Protein AF-A0A520CQY4-F1 (afdb_monomer_lite)

Radius of gyration: 21.47 Å; chains: 1; bounding box: 82×23×36 Å

Foldseek 3Di:
DDDDDDDDDPPPPPPPPPVPPQQFAPPDQVVVVLPDDDDDAPDPVLSVLSVVVSRLVRSLLRCLVVLPLVNLVVSVVVLVVSLVVQLVCLVVHDPVCSVVSVVSSVVSVVSSCVSSVSSD

Sequence (120 aa):
MKILKFLSLLIIVSIATACSNSPKSDGVDYFSKSGIVIPKYSNVEVNNHLNDFKNLWNVLSTAVKNDDKSYSPELSIQFSDWTIKALKMEDRLKAEERTNYYAFVEELAKKWDGEKDKLD

Secondary structure (DSSP, 8-state):
--------------------------S---GGGTT--PPP-S-HHHHHHHHHHHHHHHHHHHHHHTT-GGGHHHHHHHHHHHHHHHHHHGGGS-HHHHHHHHHHHHHHHHHHHHHHGGG-

Structure (mmCIF, N/CA/C/O backbone):
data_AF-A0A520CQY4-F1
#
_entry.id   AF-A0A520CQY4-F1
#
loop_
_atom_site.group_PDB
_atom_site.id
_atom_site.type_symbol
_atom_site.label_atom_id
_atom_site.label_alt_id
_atom_site.label_comp_id
_atom_site.label_asym_id
_atom_site.label_entity_id
_atom_site.label_seq_id
_atom_site.pdbx_PDB_ins_code
_atom_site.Cartn_x
_atom_site.Cartn_y
_atom_site.Cartn_z
_atom_site.occupancy
_atom_site.B_iso_or_equiv
_atom_site.auth_seq_id
_atom_site.auth_comp_id
_atom_site.auth_asym_id
_atom_site.auth_atom_id
_atom_site.pdbx_PDB_model_num
ATOM 1 N N . MET A 1 1 ? 69.058 3.373 13.962 1.00 36.53 1 MET A N 1
ATOM 2 C CA . MET A 1 1 ? 68.257 2.787 12.866 1.00 36.53 1 MET A CA 1
ATOM 3 C C . MET A 1 1 ? 67.032 3.658 12.654 1.00 36.53 1 MET A C 1
ATOM 5 O O . MET A 1 1 ? 66.242 3.814 13.572 1.00 36.53 1 MET A O 1
ATOM 9 N N . LYS A 1 2 ? 66.962 4.320 11.496 1.00 43.47 2 LYS A N 1
ATOM 10 C CA . LYS A 1 2 ? 65.828 5.136 11.043 1.00 43.47 2 LYS A CA 1
ATOM 11 C C . LYS A 1 2 ? 64.938 4.280 10.134 1.00 43.47 2 LYS A C 1
ATOM 13 O O . LYS A 1 2 ? 65.433 3.324 9.545 1.00 43.47 2 LYS A O 1
ATOM 18 N N . ILE A 1 3 ? 63.704 4.757 9.947 1.00 49.22 3 ILE A N 1
ATOM 19 C CA . ILE A 1 3 ? 62.688 4.367 8.952 1.00 49.22 3 ILE A CA 1
ATOM 20 C C . ILE A 1 3 ? 61.624 3.410 9.513 1.00 49.22 3 ILE A C 1
ATOM 22 O O . ILE A 1 3 ? 61.690 2.199 9.332 1.00 49.22 3 ILE A O 1
ATOM 26 N N . LEU A 1 4 ? 60.582 3.991 10.116 1.00 47.91 4 LEU A N 1
ATOM 27 C CA . LEU A 1 4 ? 59.251 3.392 10.080 1.00 47.91 4 LEU A CA 1
ATOM 28 C C . LEU A 1 4 ? 58.487 4.061 8.933 1.00 47.91 4 LEU A C 1
ATOM 30 O O . LEU A 1 4 ? 58.295 5.277 8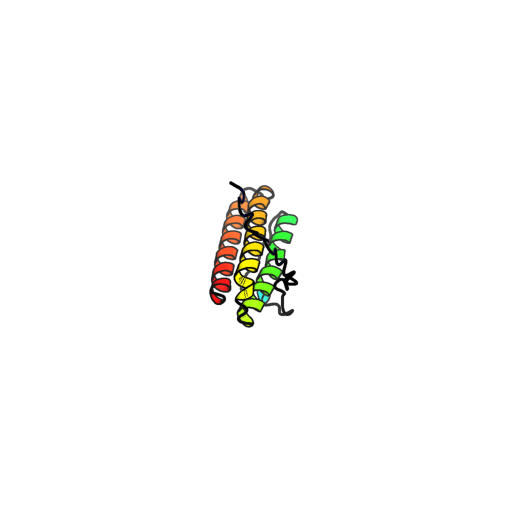.918 1.00 47.91 4 LEU A O 1
ATOM 34 N N . LYS A 1 5 ? 58.151 3.256 7.927 1.00 44.28 5 LYS A N 1
ATOM 35 C CA . LYS A 1 5 ? 57.424 3.653 6.724 1.00 44.28 5 LYS A CA 1
ATOM 36 C C . LYS A 1 5 ? 55.976 3.969 7.111 1.00 44.28 5 LYS A C 1
ATOM 38 O O . LYS A 1 5 ? 55.248 3.066 7.508 1.00 44.28 5 LYS A O 1
ATOM 43 N N . PHE A 1 6 ? 55.560 5.225 6.978 1.00 48.88 6 PHE A N 1
ATOM 44 C CA . PHE A 1 6 ? 54.142 5.579 6.969 1.00 48.88 6 PHE A CA 1
ATOM 45 C C . PHE A 1 6 ? 53.565 5.157 5.618 1.00 48.88 6 PHE A C 1
ATOM 47 O O . PHE A 1 6 ? 53.820 5.794 4.597 1.00 48.88 6 PHE A O 1
ATOM 54 N N . LEU A 1 7 ? 52.850 4.033 5.610 1.00 48.94 7 LEU A N 1
ATOM 55 C CA . LEU A 1 7 ? 52.075 3.598 4.460 1.00 48.94 7 LEU A CA 1
ATOM 56 C C . LEU A 1 7 ? 50.762 4.386 4.453 1.00 48.94 7 LEU A C 1
ATOM 58 O O . LEU A 1 7 ? 49.949 4.294 5.369 1.00 48.94 7 LEU A O 1
ATOM 62 N N . SER A 1 8 ? 50.604 5.191 3.413 1.00 49.62 8 SER A N 1
ATOM 63 C CA . SER A 1 8 ? 49.391 5.896 3.028 1.00 49.62 8 SER A CA 1
ATOM 64 C C . SER A 1 8 ? 48.206 4.941 2.873 1.00 49.62 8 SER A C 1
ATOM 66 O O . SER A 1 8 ? 48.273 4.016 2.063 1.00 49.62 8 SER A O 1
ATOM 68 N N . LEU A 1 9 ? 47.091 5.226 3.544 1.00 37.62 9 LEU A N 1
ATOM 69 C CA . LEU A 1 9 ? 45.777 4.761 3.107 1.00 37.62 9 LEU A CA 1
ATOM 70 C C . LEU A 1 9 ? 44.871 5.983 2.964 1.00 37.62 9 LEU A C 1
ATOM 72 O O . LEU A 1 9 ? 44.183 6.404 3.891 1.00 37.62 9 LEU A O 1
ATOM 76 N N . LEU A 1 10 ? 44.955 6.605 1.789 1.00 48.16 10 LEU A N 1
ATOM 77 C CA . LEU A 1 10 ? 44.026 7.638 1.361 1.00 48.16 10 LEU A CA 1
ATOM 78 C C . LEU A 1 10 ? 42.707 6.924 1.033 1.00 48.16 10 LEU A C 1
ATOM 80 O O . LEU A 1 10 ? 42.565 6.330 -0.035 1.00 48.16 10 LEU A O 1
ATOM 84 N N . ILE A 1 11 ? 41.763 6.912 1.974 1.00 52.31 11 ILE A N 1
ATOM 85 C CA . ILE A 1 11 ? 40.395 6.470 1.695 1.00 52.31 11 ILE A CA 1
ATOM 86 C C . ILE A 1 11 ? 39.758 7.577 0.857 1.00 52.31 11 ILE A C 1
ATOM 88 O O . ILE A 1 11 ? 39.299 8.592 1.379 1.00 52.31 11 ILE A O 1
ATOM 92 N N . ILE A 1 12 ? 39.776 7.401 -0.463 1.00 52.03 12 ILE A N 1
ATOM 93 C CA . ILE A 1 12 ? 38.967 8.202 -1.377 1.00 52.03 12 ILE A CA 1
ATOM 94 C C . ILE A 1 12 ? 37.519 7.768 -1.144 1.00 52.03 12 ILE A C 1
ATOM 96 O O . ILE A 1 12 ? 37.037 6.805 -1.740 1.00 52.03 12 ILE A O 1
ATOM 100 N N . VAL A 1 13 ? 36.828 8.467 -0.242 1.00 51.03 13 VAL A N 1
ATOM 101 C CA . VAL A 1 13 ? 35.368 8.422 -0.160 1.00 51.03 13 VAL A CA 1
ATOM 102 C C . VAL A 1 13 ? 34.859 9.105 -1.423 1.00 51.03 13 VAL A C 1
ATOM 104 O O . VAL A 1 13 ? 34.680 10.319 -1.480 1.00 51.03 13 VAL A O 1
ATOM 107 N N . SER A 1 14 ? 34.688 8.311 -2.475 1.00 51.50 14 SER A N 1
ATOM 108 C CA . SER A 1 14 ? 33.978 8.735 -3.672 1.00 51.50 14 SER A CA 1
ATOM 109 C C . SER A 1 14 ? 32.503 8.804 -3.294 1.00 51.50 14 SER A C 1
ATOM 111 O O . SER A 1 14 ? 31.770 7.834 -3.465 1.00 51.50 14 SER A O 1
ATOM 113 N N . ILE A 1 15 ? 32.070 9.933 -2.725 1.00 49.97 15 ILE A N 1
ATOM 114 C CA . ILE A 1 15 ? 30.648 10.270 -2.652 1.00 49.97 15 ILE A CA 1
ATOM 115 C C . ILE A 1 15 ? 30.237 10.565 -4.093 1.00 49.97 15 ILE A C 1
ATOM 117 O O . ILE A 1 15 ? 30.201 11.710 -4.535 1.00 49.97 15 ILE A O 1
ATOM 121 N N . ALA A 1 16 ? 29.987 9.506 -4.860 1.00 47.12 16 ALA A N 1
ATOM 122 C CA . ALA A 1 16 ? 29.139 9.616 -6.021 1.00 47.12 16 ALA A CA 1
ATOM 123 C C . ALA A 1 16 ? 27.766 9.988 -5.464 1.00 47.12 16 ALA A C 1
ATOM 125 O O . ALA A 1 16 ? 27.007 9.133 -5.012 1.00 47.12 16 ALA A O 1
ATOM 126 N N . THR A 1 17 ? 27.465 11.285 -5.445 1.00 46.84 17 THR A N 1
ATOM 127 C CA . THR A 1 17 ? 26.094 11.781 -5.414 1.00 46.84 17 THR A CA 1
ATOM 128 C C . THR A 1 17 ? 25.440 11.331 -6.714 1.00 46.84 17 THR A C 1
ATOM 130 O O . THR A 1 17 ? 25.281 12.108 -7.656 1.00 46.84 17 THR A O 1
ATOM 133 N N . ALA A 1 18 ? 25.117 10.041 -6.798 1.00 43.66 18 ALA A N 1
ATOM 134 C CA . ALA A 1 18 ? 24.066 9.587 -7.672 1.0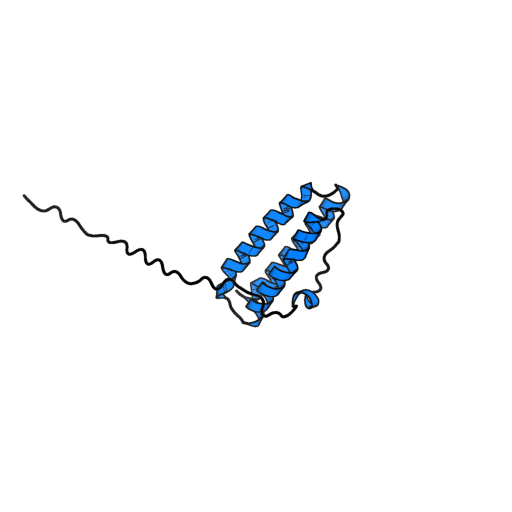0 43.66 18 ALA A CA 1
ATOM 135 C C . ALA A 1 18 ? 22.843 10.380 -7.222 1.00 43.66 18 ALA A C 1
ATOM 137 O O . ALA A 1 18 ? 22.390 10.247 -6.085 1.00 43.66 18 ALA A O 1
ATOM 138 N N . CYS A 1 19 ? 22.379 11.288 -8.077 1.00 46.50 19 CYS A N 1
ATOM 139 C CA . CYS A 1 19 ? 21.032 11.811 -7.963 1.00 46.50 19 CYS A CA 1
ATOM 140 C C . CYS A 1 19 ? 20.143 10.573 -7.850 1.00 46.50 19 CYS A C 1
ATOM 142 O O . CYS A 1 19 ? 20.055 9.814 -8.817 1.00 46.50 19 CYS A O 1
ATOM 144 N N . SER A 1 20 ? 19.602 10.286 -6.662 1.00 51.16 20 SER A N 1
ATOM 145 C CA . SER A 1 20 ? 18.707 9.151 -6.511 1.00 51.16 20 SER A CA 1
ATOM 146 C C . SER A 1 20 ? 17.474 9.508 -7.322 1.00 51.16 20 SER A C 1
ATOM 148 O O . SER A 1 20 ? 16.640 10.324 -6.929 1.00 51.16 20 SER A O 1
ATOM 150 N N . ASN A 1 21 ? 17.392 8.953 -8.526 1.00 69.06 21 ASN A N 1
ATOM 151 C CA . ASN A 1 21 ? 16.154 8.938 -9.272 1.00 69.06 21 ASN A CA 1
ATOM 152 C C . ASN A 1 21 ? 15.248 7.977 -8.509 1.00 69.06 21 ASN A C 1
ATOM 154 O O . ASN A 1 21 ? 15.175 6.809 -8.864 1.00 69.06 21 ASN A O 1
ATOM 158 N N . SER A 1 22 ? 14.641 8.437 -7.410 1.00 77.81 22 SER A N 1
ATOM 159 C CA . SER A 1 22 ? 13.658 7.649 -6.675 1.00 77.81 22 SER A CA 1
ATOM 160 C C . SER A 1 22 ? 12.609 7.144 -7.664 1.00 77.81 22 SER A C 1
ATOM 162 O O . SER A 1 22 ? 12.248 7.896 -8.582 1.00 77.81 22 SER A O 1
ATOM 164 N N . PRO A 1 23 ? 12.128 5.903 -7.502 1.00 86.50 23 PRO A N 1
ATOM 165 C CA . PRO A 1 23 ? 11.141 5.343 -8.404 1.00 86.50 23 PRO A CA 1
ATOM 166 C C . PRO A 1 23 ? 9.899 6.239 -8.420 1.00 86.50 23 PRO A C 1
ATOM 168 O O . PRO A 1 23 ? 9.469 6.770 -7.392 1.00 86.50 23 PRO A O 1
ATOM 171 N N . LYS A 1 24 ? 9.348 6.459 -9.614 1.00 89.50 24 LYS A N 1
ATOM 172 C CA . LYS A 1 24 ? 8.196 7.338 -9.847 1.00 89.50 24 LYS A CA 1
ATOM 173 C C . LYS A 1 24 ? 7.164 6.624 -10.704 1.00 89.50 24 LYS A C 1
ATOM 175 O O . LYS A 1 24 ? 7.512 5.823 -11.563 1.00 89.50 24 LYS A O 1
ATOM 180 N N . SER A 1 25 ? 5.899 6.964 -10.475 1.00 91.25 25 SER A N 1
ATOM 181 C CA . SER A 1 25 ? 4.801 6.553 -11.347 1.00 91.25 25 SER A CA 1
ATOM 182 C C . SER A 1 25 ? 4.949 7.213 -12.722 1.00 91.25 25 SER A C 1
ATOM 184 O O . SER A 1 25 ? 5.321 8.386 -12.808 1.00 91.25 25 SER A O 1
ATOM 186 N N . ASP A 1 26 ? 4.616 6.480 -13.785 1.00 93.00 26 ASP A N 1
ATOM 187 C CA . ASP A 1 26 ? 4.510 7.012 -15.152 1.00 93.00 26 ASP A CA 1
ATOM 188 C C . ASP A 1 26 ? 3.187 7.770 -15.407 1.00 93.00 26 ASP A C 1
ATOM 190 O O . ASP A 1 26 ? 2.918 8.203 -16.527 1.00 93.00 26 ASP A O 1
ATOM 194 N N . GLY A 1 27 ? 2.366 7.954 -14.367 1.00 93.00 27 GLY A N 1
ATOM 195 C CA . GLY A 1 27 ? 1.065 8.621 -14.429 1.00 93.00 27 GLY A CA 1
ATOM 196 C C . GLY A 1 27 ? -0.097 7.688 -14.777 1.00 93.00 27 GLY A C 1
ATOM 197 O O . GLY A 1 27 ? -1.248 8.122 -14.737 1.00 93.00 27 GLY A O 1
ATOM 198 N N . VAL A 1 28 ? 0.166 6.413 -15.082 1.00 95.50 28 VAL A N 1
ATOM 199 C CA . VAL A 1 28 ? -0.884 5.415 -15.301 1.00 95.50 28 VAL A CA 1
ATOM 200 C C . VAL A 1 28 ? -1.436 4.927 -13.959 1.00 95.50 28 VAL A C 1
ATOM 202 O O . VAL A 1 28 ? -0.701 4.607 -13.025 1.00 95.50 28 VAL A O 1
ATOM 205 N N . ASP A 1 29 ? -2.763 4.833 -13.873 1.00 96.38 29 ASP A N 1
ATOM 206 C CA . ASP A 1 29 ? -3.461 4.277 -12.711 1.00 96.38 29 ASP A CA 1
ATOM 207 C C . ASP A 1 29 ? -3.530 2.742 -12.791 1.00 96.38 29 ASP A C 1
ATOM 209 O O . ASP A 1 29 ? -4.551 2.152 -13.160 1.00 96.38 29 ASP A O 1
ATOM 213 N N . TYR A 1 30 ? -2.416 2.084 -12.474 1.00 97.25 30 TYR A N 1
ATOM 214 C CA . TYR A 1 30 ? -2.347 0.626 -12.352 1.00 97.25 30 TYR A CA 1
ATOM 215 C C . TYR A 1 30 ? -3.165 0.104 -11.166 1.00 97.25 30 TYR A C 1
ATOM 217 O O . TYR A 1 30 ? -3.712 -0.998 -11.232 1.00 97.25 30 TYR A O 1
ATOM 225 N N . PHE A 1 31 ? -3.301 0.899 -10.102 1.00 97.44 31 PHE A N 1
ATOM 226 C CA . PHE A 1 31 ? -4.066 0.541 -8.915 1.00 97.44 31 PHE A CA 1
ATOM 227 C C . PHE A 1 31 ? -5.526 0.233 -9.261 1.00 97.44 31 PHE A C 1
ATOM 229 O O . PHE A 1 31 ? -6.045 -0.791 -8.818 1.00 97.44 31 PHE A O 1
ATOM 236 N N . SER A 1 32 ? -6.166 1.031 -10.122 1.00 96.69 32 SER A N 1
ATOM 237 C CA . SER A 1 32 ? -7.544 0.776 -10.583 1.00 96.69 32 SER A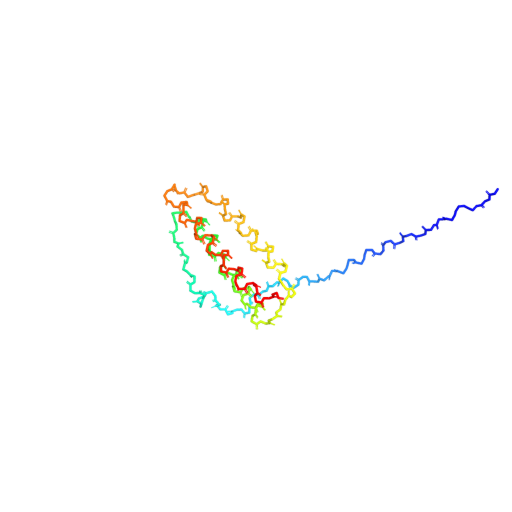 CA 1
ATOM 238 C C . SER A 1 32 ? -7.755 -0.599 -11.240 1.00 96.69 32 SER A C 1
ATOM 240 O O . SER A 1 32 ? -8.874 -1.108 -11.260 1.00 96.69 32 SER A O 1
ATOM 242 N N . LYS A 1 33 ? -6.685 -1.224 -11.750 1.00 95.62 33 LYS A N 1
ATOM 243 C CA . LYS A 1 33 ? -6.700 -2.526 -12.439 1.00 95.62 33 LYS A CA 1
ATOM 244 C C . LYS A 1 33 ? -6.226 -3.687 -11.559 1.00 95.62 33 LYS A C 1
ATOM 246 O O . LYS A 1 33 ? -6.263 -4.830 -11.999 1.00 95.62 33 LYS A O 1
ATOM 251 N N . SER A 1 34 ? -5.792 -3.410 -10.329 1.00 94.81 34 SER A N 1
ATOM 252 C CA . SER A 1 34 ? -5.213 -4.401 -9.405 1.00 94.81 34 SER A CA 1
ATOM 253 C C . SER A 1 34 ? -6.241 -5.341 -8.760 1.00 94.81 34 SER A C 1
ATOM 255 O O . SER A 1 34 ? -5.879 -6.352 -8.154 1.00 94.81 34 SER A O 1
ATOM 257 N N . GLY A 1 35 ? -7.529 -4.986 -8.826 1.00 95.12 35 GLY A N 1
ATOM 258 C CA . GLY A 1 35 ? -8.591 -5.662 -8.078 1.00 95.12 35 GLY A CA 1
ATOM 259 C C . GLY A 1 35 ? -8.536 -5.425 -6.563 1.00 95.12 35 GLY A C 1
ATOM 260 O O . GLY A 1 35 ? -9.274 -6.074 -5.827 1.00 95.12 35 GLY A O 1
ATOM 261 N N . ILE A 1 36 ? -7.676 -4.521 -6.080 1.00 96.25 36 ILE A N 1
ATOM 262 C CA . ILE A 1 36 ? -7.594 -4.148 -4.665 1.00 96.25 36 ILE A CA 1
ATOM 263 C C . ILE A 1 36 ? -8.744 -3.205 -4.322 1.00 96.25 36 ILE A C 1
ATOM 265 O O . ILE A 1 36 ? -8.872 -2.119 -4.888 1.00 96.25 36 ILE A O 1
ATOM 269 N N . VAL A 1 37 ? -9.553 -3.601 -3.342 1.00 96.12 37 VAL A N 1
ATOM 270 C CA . VAL A 1 37 ? -10.635 -2.778 -2.799 1.00 96.12 37 VAL A CA 1
ATOM 271 C C . VAL A 1 37 ? -10.246 -2.350 -1.391 1.00 96.12 37 VAL A C 1
ATOM 273 O O . VAL A 1 37 ? -10.184 -3.180 -0.493 1.00 96.12 37 VAL A O 1
ATOM 276 N N . ILE A 1 38 ? -9.978 -1.056 -1.196 1.00 96.25 38 ILE A N 1
ATOM 277 C CA . ILE A 1 38 ? -9.622 -0.520 0.125 1.00 96.25 38 ILE A CA 1
ATOM 278 C C . ILE A 1 38 ? -10.899 -0.377 0.968 1.00 96.25 38 ILE A C 1
ATOM 280 O O . ILE A 1 38 ? -11.770 0.422 0.604 1.00 96.25 38 ILE A O 1
ATOM 284 N N . PRO A 1 39 ? -11.033 -1.116 2.085 1.00 96.12 39 PRO A N 1
ATOM 285 C CA . PRO A 1 39 ? -12.157 -0.969 2.995 1.00 96.12 39 PRO A CA 1
ATOM 286 C C . PRO A 1 39 ? -12.101 0.378 3.719 1.00 96.12 39 PRO A C 1
ATOM 288 O O . PRO A 1 39 ? -11.044 0.991 3.882 1.00 96.12 39 PRO A O 1
ATOM 291 N N . LYS A 1 40 ? -13.268 0.836 4.172 1.00 96.69 40 LYS A N 1
ATOM 292 C CA . LYS A 1 40 ? -13.411 2.075 4.934 1.00 96.69 40 LYS A CA 1
ATOM 293 C C . LYS A 1 40 ? -13.565 1.759 6.417 1.00 96.69 40 LYS A C 1
ATOM 295 O O . LYS A 1 40 ? -14.467 1.017 6.793 1.00 96.69 40 LYS A O 1
ATOM 300 N N . TYR A 1 41 ? -12.732 2.388 7.233 1.00 97.38 41 TYR A N 1
ATOM 301 C CA . TYR A 1 41 ? -12.743 2.285 8.690 1.00 97.38 41 TYR A CA 1
ATOM 302 C C . TYR A 1 41 ? -13.301 3.551 9.342 1.00 97.38 41 TYR A C 1
ATOM 304 O O . TYR A 1 41 ? -13.456 4.594 8.697 1.00 97.38 41 TYR A O 1
ATOM 312 N N . SER A 1 42 ? -13.575 3.478 10.641 1.00 97.12 42 SER A N 1
ATOM 313 C CA . SER A 1 42 ? -14.070 4.602 11.436 1.00 97.12 42 SER A CA 1
ATOM 314 C C . SER A 1 42 ? -13.073 5.765 11.544 1.00 97.12 42 SER A C 1
ATOM 316 O O . SER A 1 42 ? -13.486 6.921 11.649 1.00 97.12 42 SER A O 1
ATOM 318 N N . ASN A 1 43 ? -11.766 5.489 11.482 1.00 98.31 43 ASN A N 1
ATOM 319 C CA . ASN A 1 43 ? -10.715 6.485 11.667 1.00 98.31 43 ASN A CA 1
ATOM 320 C C . ASN A 1 43 ? -10.235 7.102 10.336 1.00 98.31 43 ASN A C 1
ATOM 322 O O . ASN A 1 43 ? -9.805 6.401 9.420 1.00 98.31 43 ASN A O 1
ATOM 326 N N . VAL A 1 44 ? -10.272 8.436 10.234 1.00 97.88 44 VAL A N 1
ATOM 327 C CA . VAL A 1 44 ? -9.884 9.181 9.018 1.00 97.88 44 VAL A CA 1
ATOM 328 C C . VAL A 1 44 ? -8.401 9.026 8.683 1.00 97.88 44 VAL A C 1
ATOM 330 O O . VAL A 1 44 ? -8.062 8.865 7.514 1.00 97.88 44 VAL A O 1
ATOM 333 N N . GLU A 1 45 ? -7.516 9.040 9.677 1.00 98.00 45 GLU A N 1
ATOM 334 C CA . GLU A 1 45 ? -6.075 8.912 9.436 1.00 98.00 45 GLU A CA 1
ATOM 335 C C . GLU A 1 45 ? -5.715 7.522 8.914 1.00 98.00 45 GLU A C 1
ATOM 337 O O . GLU A 1 45 ? -4.918 7.415 7.984 1.00 98.00 45 GLU A O 1
ATOM 342 N N . VAL A 1 46 ? -6.362 6.477 9.446 1.00 98.25 46 VAL A N 1
ATOM 343 C CA . VAL A 1 46 ? -6.235 5.106 8.929 1.00 98.25 46 VAL A CA 1
ATOM 344 C C . VAL A 1 46 ? -6.650 5.057 7.461 1.00 98.25 46 VAL A C 1
ATOM 346 O O . VAL A 1 46 ? -5.903 4.560 6.622 1.00 98.25 46 VAL A O 1
ATOM 349 N N . ASN A 1 47 ? -7.814 5.620 7.126 1.00 98.25 47 ASN A N 1
ATOM 350 C CA . ASN A 1 47 ? -8.303 5.646 5.746 1.00 98.25 47 ASN A CA 1
ATOM 351 C C . ASN A 1 47 ? -7.363 6.413 4.805 1.00 98.25 47 ASN A C 1
ATOM 353 O O . ASN A 1 47 ? -7.162 5.998 3.665 1.00 98.25 47 ASN A O 1
ATOM 357 N N . ASN A 1 48 ? -6.785 7.526 5.258 1.00 98.00 48 ASN A N 1
ATOM 358 C CA . ASN A 1 48 ? -5.830 8.294 4.462 1.00 98.00 48 ASN A CA 1
ATOM 359 C C . ASN A 1 48 ? -4.546 7.489 4.219 1.00 98.00 48 ASN A C 1
ATOM 361 O O . ASN A 1 48 ? -4.133 7.349 3.075 1.00 98.00 48 ASN A O 1
ATOM 365 N N . HIS A 1 49 ? -3.985 6.867 5.259 1.00 98.06 49 HIS A N 1
ATOM 366 C CA . HIS A 1 49 ? -2.783 6.033 5.136 1.00 98.06 49 HIS A CA 1
ATOM 367 C C . HIS A 1 49 ? -2.989 4.817 4.226 1.00 98.06 49 HIS A C 1
ATOM 369 O O . HIS A 1 49 ? -2.110 4.468 3.441 1.00 98.06 49 HIS A O 1
ATOM 375 N N . LEU A 1 50 ? -4.168 4.188 4.273 1.00 97.88 50 LEU A N 1
ATOM 376 C CA . LEU A 1 50 ? -4.511 3.118 3.334 1.00 97.88 50 LEU A CA 1
ATOM 377 C C . LEU A 1 50 ? -4.604 3.621 1.889 1.00 97.88 50 LEU A C 1
ATOM 379 O O . LEU A 1 50 ? -4.210 2.909 0.970 1.00 97.88 50 LEU A O 1
ATOM 383 N N . ASN A 1 51 ? -5.085 4.848 1.671 1.00 97.06 51 ASN A N 1
ATOM 384 C CA . ASN A 1 51 ? -5.108 5.445 0.336 1.00 97.06 51 ASN A CA 1
ATOM 385 C C . ASN A 1 51 ? -3.705 5.755 -0.205 1.00 97.06 51 ASN A C 1
ATOM 387 O O . ASN A 1 51 ? -3.527 5.700 -1.422 1.00 97.06 51 ASN A O 1
ATOM 391 N N . ASP A 1 52 ? -2.712 6.003 0.654 1.00 97.19 52 ASP A N 1
ATOM 392 C CA . ASP A 1 52 ? -1.321 6.219 0.225 1.00 97.19 52 ASP A CA 1
ATOM 393 C C . ASP A 1 52 ? -0.743 4.991 -0.505 1.00 97.19 52 ASP A C 1
ATOM 395 O O . ASP A 1 52 ? 0.097 5.131 -1.400 1.00 97.19 52 ASP A O 1
ATOM 399 N N . PHE A 1 53 ? -1.255 3.786 -0.212 1.00 98.00 53 PHE A N 1
ATOM 400 C CA . PHE A 1 53 ? -0.855 2.553 -0.896 1.00 98.00 53 PHE A CA 1
ATOM 401 C C . PHE A 1 53 ? -1.097 2.604 -2.412 1.00 98.00 53 PHE A C 1
ATOM 403 O O . PHE A 1 53 ? -0.349 2.001 -3.178 1.00 98.00 53 PHE A O 1
ATOM 410 N N . LYS A 1 54 ? -2.092 3.373 -2.878 1.00 97.62 54 LYS A N 1
ATOM 411 C CA . LYS A 1 54 ? -2.370 3.543 -4.315 1.00 97.62 54 LYS A CA 1
ATOM 412 C C . LYS A 1 54 ? -1.153 4.060 -5.070 1.00 97.62 54 LYS A C 1
ATOM 414 O O . LYS A 1 54 ? -0.847 3.586 -6.162 1.00 97.62 54 LYS A O 1
ATOM 419 N N . ASN A 1 55 ? -0.455 5.032 -4.483 1.00 96.75 55 ASN A N 1
ATOM 420 C CA . ASN A 1 55 ? 0.737 5.594 -5.096 1.00 96.75 55 ASN A CA 1
ATOM 421 C C . ASN A 1 55 ? 1.877 4.572 -5.106 1.00 96.75 55 ASN A C 1
ATOM 423 O O . ASN A 1 55 ? 2.482 4.369 -6.153 1.00 96.75 55 ASN A O 1
ATOM 427 N N . LEU A 1 56 ? 2.115 3.882 -3.984 1.00 97.75 56 LEU A N 1
ATOM 428 C CA . LEU A 1 56 ? 3.128 2.822 -3.905 1.00 97.75 56 LEU A CA 1
ATOM 429 C C . LEU A 1 56 ? 2.894 1.744 -4.971 1.00 97.75 56 LEU A C 1
ATOM 431 O O . LEU A 1 56 ? 3.819 1.387 -5.696 1.00 97.75 56 LEU A O 1
ATOM 435 N N . TRP A 1 57 ? 1.648 1.291 -5.131 1.00 98.44 57 TRP A N 1
ATOM 436 C CA . TRP A 1 57 ? 1.279 0.308 -6.146 1.00 98.44 57 TRP A CA 1
ATOM 437 C C . TRP A 1 57 ? 1.561 0.793 -7.571 1.00 98.44 57 TRP A C 1
ATOM 439 O O . TRP A 1 57 ? 2.100 0.047 -8.387 1.00 98.44 57 TRP A O 1
ATOM 449 N N . ASN A 1 58 ? 1.219 2.047 -7.883 1.00 98.12 58 ASN A N 1
ATOM 450 C CA . ASN A 1 58 ? 1.466 2.624 -9.205 1.00 98.12 58 ASN A CA 1
ATOM 451 C C . ASN A 1 58 ? 2.964 2.759 -9.502 1.00 98.12 58 ASN A C 1
ATOM 453 O O . ASN A 1 58 ? 3.390 2.505 -10.629 1.00 98.12 58 ASN A O 1
ATOM 457 N N . VAL A 1 59 ? 3.765 3.128 -8.501 1.00 97.56 59 VAL A N 1
ATOM 458 C CA . VAL A 1 59 ? 5.223 3.217 -8.627 1.00 97.56 59 VAL A CA 1
ATOM 459 C C . VAL A 1 59 ? 5.829 1.824 -8.854 1.00 97.56 59 VAL A C 1
ATOM 461 O O . VAL A 1 59 ? 6.596 1.651 -9.799 1.00 97.56 59 VAL A O 1
ATOM 464 N N . LEU A 1 60 ? 5.433 0.819 -8.063 1.00 97.81 60 LEU A N 1
ATOM 465 C CA . LEU A 1 60 ? 5.869 -0.570 -8.246 1.00 97.81 60 LEU A CA 1
ATOM 466 C C . LEU A 1 60 ? 5.481 -1.106 -9.630 1.00 97.81 60 LEU A C 1
ATOM 468 O O . LEU A 1 60 ? 6.329 -1.607 -10.362 1.00 97.81 60 LEU A O 1
ATOM 472 N N . SER A 1 61 ? 4.217 -0.940 -10.020 1.00 97.94 61 SER A N 1
ATOM 473 C CA . SER A 1 61 ? 3.710 -1.407 -11.317 1.00 97.94 61 SER A CA 1
ATOM 474 C C . SER A 1 61 ? 4.426 -0.731 -12.489 1.00 97.94 61 SER A C 1
ATOM 476 O O . SER A 1 61 ? 4.665 -1.369 -13.511 1.00 97.94 61 SER A O 1
ATOM 478 N N . THR A 1 62 ? 4.809 0.544 -12.344 1.00 97.38 62 THR A N 1
ATOM 479 C CA . THR A 1 62 ? 5.629 1.251 -13.340 1.00 97.38 62 THR A CA 1
ATOM 480 C C . THR A 1 62 ? 7.004 0.601 -13.473 1.00 97.38 62 THR A C 1
ATOM 482 O O . THR A 1 62 ? 7.448 0.353 -14.594 1.00 97.38 62 THR A O 1
ATOM 485 N N . ALA A 1 63 ? 7.666 0.298 -12.351 1.00 96.69 63 ALA A N 1
ATOM 486 C CA . ALA A 1 63 ? 8.960 -0.378 -12.358 1.00 96.69 63 ALA A CA 1
ATOM 487 C C . ALA A 1 63 ? 8.860 -1.766 -13.010 1.00 96.69 63 ALA A C 1
ATOM 489 O O . ALA A 1 63 ? 9.646 -2.063 -13.904 1.00 96.69 63 ALA A O 1
ATOM 490 N N . VAL A 1 64 ? 7.851 -2.569 -12.644 1.00 97.19 64 VAL A N 1
ATOM 491 C CA . VAL A 1 64 ? 7.585 -3.895 -13.240 1.00 97.19 64 VAL A CA 1
ATOM 492 C C . VAL A 1 64 ? 7.372 -3.791 -14.748 1.00 97.19 64 VAL A C 1
ATOM 494 O O . VAL A 1 64 ? 7.987 -4.512 -15.525 1.00 97.19 64 VAL A O 1
ATOM 497 N N . LYS A 1 65 ? 6.518 -2.864 -15.186 1.00 96.62 65 LYS A N 1
ATOM 498 C CA . LYS A 1 65 ? 6.193 -2.662 -16.603 1.00 96.62 65 LYS A CA 1
ATOM 499 C C . LYS A 1 65 ? 7.398 -2.191 -17.427 1.00 96.62 65 LYS A C 1
ATOM 501 O O . LYS A 1 65 ? 7.438 -2.456 -18.626 1.00 96.62 65 LYS A O 1
ATOM 506 N N . ASN A 1 66 ? 8.359 -1.511 -16.803 1.00 95.31 66 ASN A N 1
ATOM 507 C CA . ASN A 1 66 ? 9.602 -1.074 -17.439 1.00 95.31 66 ASN A CA 1
ATOM 508 C C . ASN A 1 66 ? 10.773 -2.062 -17.249 1.00 95.31 66 ASN A C 1
ATOM 510 O O . ASN A 1 66 ? 11.852 -1.779 -17.762 1.00 95.31 66 ASN A O 1
ATOM 514 N N . ASP A 1 67 ? 10.578 -3.177 -16.531 1.00 94.56 67 ASP A N 1
ATOM 515 C CA . ASP A 1 67 ? 11.637 -4.119 -16.121 1.00 94.56 67 ASP A CA 1
ATOM 516 C C . ASP A 1 67 ? 12.818 -3.426 -15.399 1.00 94.56 67 ASP A C 1
ATOM 518 O O . ASP A 1 67 ? 13.989 -3.774 -15.559 1.00 94.56 67 ASP A O 1
ATOM 522 N N . ASP A 1 68 ? 12.524 -2.389 -14.603 1.00 93.19 68 ASP A N 1
ATOM 523 C CA . ASP A 1 68 ? 13.547 -1.603 -13.905 1.00 93.19 68 ASP A CA 1
ATOM 524 C C . ASP A 1 68 ? 13.884 -2.204 -12.535 1.00 93.19 68 ASP A C 1
ATOM 526 O O . ASP A 1 68 ? 13.472 -1.729 -11.469 1.00 93.19 68 ASP A O 1
ATOM 530 N N . LYS A 1 69 ? 14.674 -3.280 -12.573 1.00 92.56 69 LYS A N 1
ATOM 531 C CA . LYS A 1 69 ? 15.122 -4.021 -11.384 1.00 92.56 69 LYS A CA 1
ATOM 532 C C . LYS A 1 69 ? 15.949 -3.178 -10.410 1.00 92.56 69 LYS A C 1
ATOM 534 O O . LYS A 1 69 ? 16.044 -3.517 -9.229 1.00 92.56 69 LYS A O 1
ATOM 539 N N . SER A 1 70 ? 16.526 -2.061 -10.869 1.00 91.56 70 SER A N 1
ATOM 540 C CA . SER A 1 70 ? 17.353 -1.184 -10.028 1.00 91.56 70 SER A CA 1
ATOM 541 C C . SER A 1 70 ? 16.566 -0.556 -8.870 1.00 91.56 70 SER A C 1
ATOM 543 O O . SER A 1 70 ? 17.154 -0.180 -7.854 1.00 91.56 70 SER A O 1
ATOM 545 N N . TYR A 1 71 ? 15.234 -0.512 -8.983 1.00 92.12 71 TYR A N 1
ATOM 546 C CA . TYR A 1 71 ? 14.339 0.032 -7.966 1.00 92.12 71 TYR A CA 1
ATOM 547 C C . TYR A 1 71 ? 13.877 -0.966 -6.901 1.00 92.12 71 TYR A C 1
ATOM 549 O O . TYR A 1 71 ? 13.325 -0.524 -5.893 1.00 92.12 71 TYR A O 1
ATOM 557 N N . SER A 1 72 ? 14.129 -2.272 -7.057 1.00 92.56 72 SER A N 1
ATOM 558 C CA . SER A 1 72 ? 13.675 -3.303 -6.101 1.00 92.56 72 SER A CA 1
ATOM 559 C C . SER A 1 72 ? 14.080 -3.007 -4.636 1.00 92.56 72 SER A C 1
ATOM 561 O O . SER A 1 72 ? 13.209 -3.070 -3.756 1.00 92.56 72 SER A O 1
ATOM 563 N N . PRO A 1 73 ? 15.326 -2.574 -4.328 1.00 92.69 73 PRO A N 1
ATOM 564 C CA . PRO A 1 73 ? 15.716 -2.244 -2.953 1.00 92.69 73 PRO A CA 1
ATOM 565 C C . PRO A 1 73 ? 14.946 -1.054 -2.364 1.00 92.69 73 PRO A C 1
ATOM 567 O O . PRO A 1 73 ? 14.428 -1.136 -1.252 1.00 92.69 73 PRO A O 1
ATOM 570 N N . GLU A 1 74 ? 14.836 0.042 -3.114 1.00 94.00 74 GLU A N 1
ATOM 571 C CA . GLU A 1 74 ? 14.170 1.273 -2.666 1.00 94.00 74 GLU A CA 1
ATOM 572 C C . GLU A 1 74 ? 12.659 1.060 -2.484 1.00 94.00 74 GLU A C 1
ATOM 574 O O . GLU A 1 74 ? 12.078 1.493 -1.491 1.00 94.00 74 GLU A O 1
ATOM 579 N N . LEU A 1 75 ? 12.023 0.321 -3.398 1.00 95.75 75 LEU A N 1
ATOM 580 C CA . LEU A 1 75 ? 10.613 -0.062 -3.293 1.00 95.75 75 LEU A CA 1
ATOM 581 C C . LEU A 1 75 ? 10.346 -0.903 -2.039 1.00 95.75 75 LEU A C 1
ATOM 583 O O . LEU A 1 75 ? 9.355 -0.680 -1.342 1.00 95.75 75 LEU A O 1
ATOM 587 N N . SER A 1 76 ? 11.251 -1.829 -1.717 1.00 95.62 76 SER A N 1
ATOM 588 C CA . SER A 1 76 ? 11.148 -2.663 -0.513 1.00 95.62 76 SER A CA 1
ATOM 589 C C . SER A 1 76 ? 11.220 -1.830 0.771 1.00 95.62 76 SER A C 1
ATOM 591 O O . SER A 1 76 ? 10.473 -2.092 1.717 1.00 95.62 76 SER A O 1
ATOM 593 N N . ILE A 1 77 ? 12.072 -0.799 0.799 1.00 96.12 77 ILE A N 1
ATOM 594 C CA . ILE A 1 77 ? 12.170 0.142 1.925 1.00 96.12 77 ILE A CA 1
ATOM 595 C C . ILE A 1 77 ? 10.866 0.933 2.068 1.00 96.12 77 ILE A C 1
ATOM 597 O O . ILE A 1 77 ? 10.263 0.926 3.140 1.00 96.12 77 ILE A O 1
ATOM 601 N N . GLN A 1 78 ? 10.380 1.545 0.983 1.00 96.06 78 GLN A N 1
ATOM 602 C CA . GLN A 1 78 ? 9.153 2.351 1.007 1.00 96.06 78 GLN A CA 1
ATOM 603 C C . GLN A 1 78 ? 7.933 1.547 1.472 1.00 96.06 78 GLN A C 1
ATOM 605 O O . GLN A 1 78 ? 7.127 2.035 2.268 1.00 96.06 78 GLN A O 1
ATOM 610 N N . PHE A 1 79 ? 7.799 0.300 1.013 1.00 97.69 79 PHE A N 1
ATOM 611 C CA . PHE A 1 79 ? 6.706 -0.567 1.441 1.00 97.69 79 PHE A CA 1
ATOM 612 C C . PHE A 1 79 ? 6.849 -1.037 2.893 1.00 97.69 79 PHE A C 1
ATOM 614 O O . PHE A 1 79 ? 5.855 -1.086 3.623 1.00 97.69 79 PHE A O 1
ATOM 621 N N . SER A 1 80 ? 8.074 -1.321 3.344 1.00 97.88 80 SER A N 1
ATOM 622 C CA . SER A 1 80 ? 8.343 -1.661 4.747 1.00 97.88 80 SER A CA 1
ATOM 623 C C . SER A 1 80 ? 7.960 -0.512 5.679 1.00 97.88 80 SER A C 1
ATOM 625 O O . SER A 1 80 ? 7.239 -0.724 6.655 1.00 97.88 80 SER A O 1
ATOM 627 N N . ASP A 1 81 ? 8.357 0.718 5.345 1.00 97.88 81 ASP A N 1
ATOM 628 C CA . ASP A 1 81 ? 8.006 1.916 6.112 1.00 97.88 81 ASP A CA 1
ATOM 629 C C . ASP A 1 81 ? 6.490 2.135 6.162 1.00 97.88 81 ASP A C 1
ATOM 631 O O . ASP A 1 81 ? 5.917 2.400 7.229 1.00 97.88 81 ASP A O 1
ATOM 635 N N . TRP A 1 82 ? 5.814 1.970 5.021 1.00 98.25 82 TRP A N 1
ATOM 636 C CA . TRP A 1 82 ? 4.359 2.059 4.945 1.00 98.25 82 TRP A CA 1
ATOM 637 C C . TRP A 1 82 ? 3.673 0.997 5.816 1.00 98.25 82 TRP A C 1
AT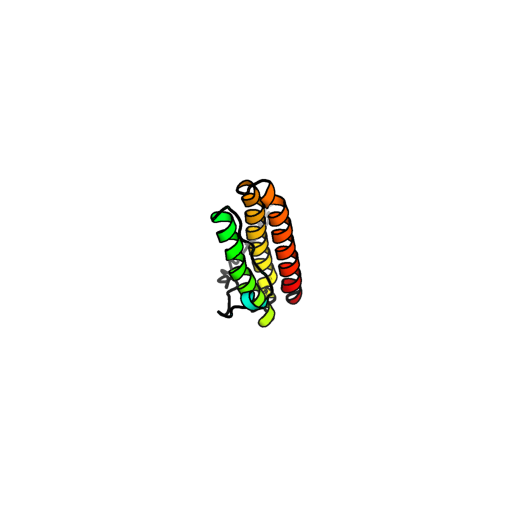OM 639 O O . TRP A 1 82 ? 2.738 1.325 6.554 1.00 98.25 82 TRP A O 1
ATOM 649 N N . THR A 1 83 ? 4.165 -0.245 5.792 1.00 98.12 83 THR A N 1
ATOM 650 C CA . THR A 1 83 ? 3.611 -1.370 6.561 1.00 98.12 83 THR A CA 1
ATOM 651 C C . THR A 1 83 ? 3.819 -1.178 8.059 1.00 98.12 83 THR A C 1
ATOM 653 O O . THR A 1 83 ? 2.875 -1.314 8.834 1.00 98.12 83 THR A O 1
ATOM 656 N N . ILE A 1 84 ? 5.016 -0.772 8.495 1.00 97.75 84 ILE A N 1
ATOM 657 C CA . ILE A 1 84 ? 5.296 -0.469 9.909 1.00 97.75 84 ILE A CA 1
ATOM 658 C C . ILE A 1 84 ? 4.347 0.617 10.421 1.00 97.75 84 ILE A C 1
ATOM 660 O O . ILE A 1 84 ? 3.824 0.523 11.535 1.00 97.75 84 ILE A O 1
ATOM 664 N N . LYS A 1 85 ? 4.115 1.661 9.618 1.00 97.75 85 LYS A N 1
ATOM 665 C CA . LYS A 1 85 ? 3.177 2.725 9.975 1.00 97.75 85 LYS A CA 1
ATOM 666 C C . LYS A 1 85 ? 1.738 2.209 10.018 1.00 97.75 85 LYS A C 1
ATOM 668 O O . LYS A 1 85 ? 1.042 2.545 10.970 1.00 97.75 85 LYS A O 1
ATOM 673 N N . ALA A 1 86 ? 1.326 1.368 9.067 1.00 97.38 86 ALA A N 1
ATOM 674 C CA . ALA A 1 86 ? 0.004 0.740 9.056 1.00 97.38 86 ALA A CA 1
ATOM 675 C C . ALA A 1 86 ? -0.246 -0.054 10.349 1.00 97.38 86 ALA A C 1
ATOM 677 O O . ALA A 1 86 ? -1.201 0.221 11.069 1.00 97.38 86 ALA A O 1
ATOM 678 N N . LEU A 1 87 ? 0.673 -0.947 10.726 1.00 96.50 87 LEU A N 1
ATOM 679 C CA . LEU A 1 87 ? 0.546 -1.755 11.946 1.00 96.50 87 LEU A CA 1
ATOM 680 C C . LEU A 1 87 ? 0.405 -0.887 13.209 1.00 96.50 87 LEU A C 1
ATOM 682 O O . LEU A 1 87 ? -0.406 -1.185 14.076 1.00 96.50 87 LEU A O 1
ATOM 686 N N . LYS A 1 88 ? 1.116 0.245 13.290 1.00 96.31 88 LYS A N 1
ATOM 687 C CA . LYS A 1 88 ? 0.988 1.199 14.411 1.00 96.31 88 LYS A CA 1
ATOM 688 C C . LYS A 1 88 ? -0.336 1.967 14.431 1.00 96.31 88 LYS A C 1
ATOM 690 O O . LYS A 1 88 ? -0.699 2.524 15.463 1.00 96.31 88 LYS A O 1
ATOM 695 N N . MET A 1 89 ? -1.038 2.076 13.304 1.00 95.50 89 MET A N 1
ATOM 696 C CA . MET A 1 89 ? -2.326 2.772 13.250 1.00 95.50 89 MET A CA 1
ATOM 697 C C . MET A 1 89 ? -3.485 1.932 13.782 1.00 95.50 89 MET A C 1
ATOM 699 O O . MET A 1 89 ? -4.559 2.479 14.023 1.00 95.50 89 MET A O 1
ATOM 703 N N . GLU A 1 90 ? -3.275 0.638 14.004 1.00 93.44 90 GLU A N 1
ATOM 704 C CA . GLU A 1 90 ? -4.282 -0.277 14.534 1.00 93.44 90 GLU A CA 1
ATOM 705 C C . GLU A 1 90 ? -4.848 0.180 15.893 1.00 93.44 90 GLU A C 1
ATOM 707 O O . GLU A 1 90 ? -6.049 0.074 16.143 1.00 93.44 90 GLU A O 1
ATOM 712 N N . ASP A 1 91 ? -4.026 0.825 16.726 1.00 93.81 91 ASP A N 1
ATOM 713 C CA . ASP A 1 91 ? -4.453 1.410 18.003 1.00 93.81 91 ASP A CA 1
ATOM 714 C C . ASP A 1 91 ? -5.507 2.518 17.862 1.00 93.81 91 ASP A C 1
ATOM 716 O O . ASP A 1 91 ? -6.221 2.829 18.818 1.00 93.81 91 ASP A O 1
ATOM 720 N N . ARG A 1 92 ? -5.644 3.100 16.665 1.00 96.25 92 ARG A N 1
ATOM 721 C CA . ARG A 1 92 ?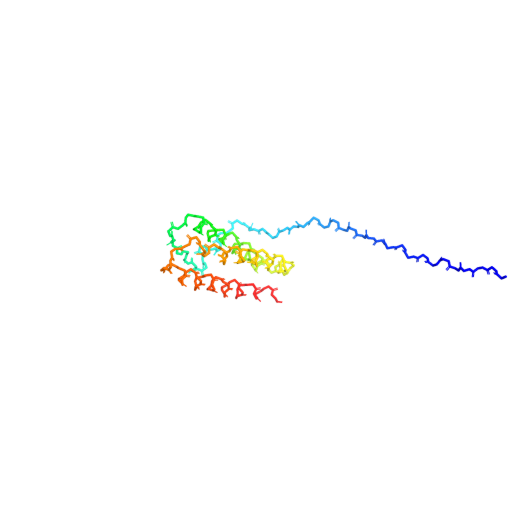 -6.639 4.136 16.347 1.00 96.25 92 ARG A CA 1
ATOM 722 C C . ARG A 1 92 ? -8.005 3.558 15.969 1.00 96.25 92 ARG A C 1
ATOM 724 O O . ARG A 1 92 ? -8.935 4.331 15.731 1.00 96.25 92 ARG A O 1
ATOM 731 N N . LEU A 1 93 ? -8.118 2.232 15.882 1.00 97.12 93 LEU A N 1
ATOM 732 C CA . LEU A 1 93 ? -9.325 1.513 15.487 1.00 97.12 93 LEU A CA 1
ATOM 733 C C . LEU A 1 93 ? -10.068 0.919 16.681 1.00 97.12 93 LEU A C 1
ATOM 735 O O . LEU A 1 93 ? -9.491 0.568 17.720 1.00 97.12 93 LEU A O 1
ATOM 739 N N . LYS A 1 94 ? -11.378 0.743 16.491 1.00 96.38 94 LYS A N 1
ATOM 740 C CA . LYS A 1 94 ? -12.221 -0.006 17.425 1.00 96.38 94 LYS A CA 1
ATOM 741 C C . LYS A 1 94 ? -11.823 -1.476 17.441 1.00 96.38 94 LYS A C 1
ATOM 743 O O . LYS A 1 94 ? -11.396 -2.009 16.423 1.00 96.38 94 LYS A O 1
ATOM 748 N N . ALA A 1 95 ? -12.053 -2.151 18.567 1.00 94.25 95 ALA A N 1
ATOM 749 C CA . ALA A 1 95 ? -11.738 -3.573 18.726 1.00 94.25 95 ALA A CA 1
ATOM 750 C C . ALA A 1 95 ? -12.300 -4.450 17.589 1.00 94.25 95 ALA A C 1
ATOM 752 O O . ALA A 1 95 ? -11.588 -5.291 17.051 1.00 94.25 95 ALA A O 1
ATOM 753 N N . GLU A 1 96 ? -13.541 -4.188 17.172 1.00 94.38 96 GLU A N 1
ATOM 754 C CA . GLU A 1 96 ? -14.224 -4.883 16.071 1.00 94.38 96 GLU A CA 1
ATOM 755 C C . GLU A 1 96 ? -13.598 -4.671 14.677 1.00 94.38 96 GLU A C 1
ATOM 757 O O . GLU A 1 96 ? -13.778 -5.499 13.789 1.00 94.38 96 GLU A O 1
ATOM 762 N N . GLU A 1 97 ? -12.857 -3.580 14.466 1.00 97.19 97 GLU A N 1
ATOM 763 C CA . GLU A 1 97 ? -12.239 -3.240 13.176 1.00 97.19 97 GLU A CA 1
ATOM 764 C C . GLU A 1 97 ? -10.819 -3.801 13.039 1.00 97.19 97 GLU A C 1
ATOM 766 O O . GLU A 1 97 ? -10.369 -4.067 11.924 1.00 97.19 97 GLU A O 1
ATOM 771 N N . ARG A 1 98 ? -10.121 -4.002 14.162 1.00 96.44 98 ARG A N 1
ATOM 772 C CA . ARG A 1 98 ? -8.699 -4.377 14.221 1.00 96.44 98 ARG A CA 1
ATOM 773 C C . ARG A 1 98 ? -8.384 -5.664 13.465 1.00 96.44 98 ARG A C 1
ATOM 775 O O . ARG A 1 98 ? -7.462 -5.692 12.657 1.00 96.44 98 ARG A O 1
ATOM 782 N N . THR A 1 99 ? -9.175 -6.717 13.670 1.00 94.12 99 THR A N 1
ATOM 783 C CA . THR A 1 99 ? -8.967 -8.007 12.991 1.00 94.12 99 THR A CA 1
ATOM 784 C C . THR A 1 99 ? -9.092 -7.879 11.473 1.00 94.12 99 THR A C 1
ATOM 786 O O . THR A 1 99 ? -8.245 -8.390 10.743 1.00 94.12 99 THR A O 1
ATOM 789 N N . ASN A 1 100 ? -10.105 -7.152 10.994 1.00 95.56 100 ASN A N 1
ATOM 790 C CA . ASN A 1 100 ? -10.307 -6.923 9.562 1.00 95.56 100 ASN A CA 1
ATOM 791 C C . ASN A 1 100 ? -9.200 -6.038 8.975 1.00 95.56 100 ASN A C 1
ATOM 793 O O . ASN A 1 100 ? -8.735 -6.287 7.865 1.00 95.56 100 ASN A O 1
ATOM 797 N N . TYR A 1 101 ? -8.746 -5.042 9.739 1.00 97.75 101 TYR A N 1
ATOM 798 C CA . TYR A 1 101 ? -7.625 -4.188 9.368 1.00 97.75 101 TYR A CA 1
ATOM 799 C C . TYR A 1 101 ? -6.331 -4.975 9.187 1.00 97.75 101 TYR A C 1
ATOM 801 O O . TYR A 1 101 ? -5.690 -4.857 8.145 1.00 97.75 101 TYR A O 1
ATOM 809 N N . TYR A 1 102 ? -5.982 -5.824 10.153 1.00 95.94 102 TYR A N 1
ATOM 810 C CA . TYR A 1 102 ? -4.802 -6.678 10.058 1.00 95.94 102 TYR A CA 1
ATOM 811 C C . TYR A 1 102 ? -4.853 -7.621 8.862 1.00 95.94 102 TYR A C 1
ATOM 813 O O . TYR A 1 102 ? -3.898 -7.667 8.089 1.00 95.94 102 TYR A O 1
ATOM 821 N N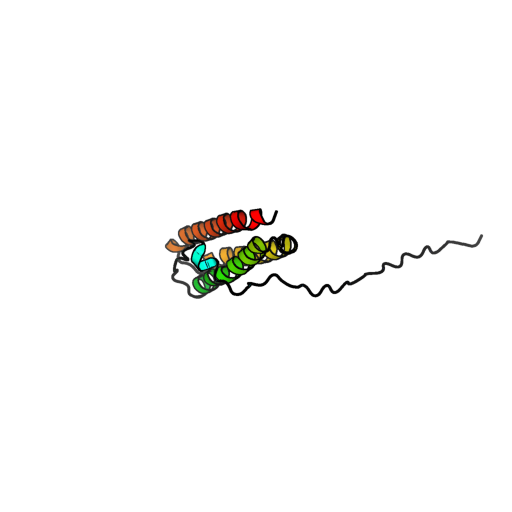 . ALA A 1 103 ? -5.973 -8.326 8.682 1.00 96.31 103 ALA A N 1
ATOM 822 C CA . ALA A 1 103 ? -6.148 -9.232 7.552 1.00 96.31 103 ALA A CA 1
ATOM 823 C C . ALA A 1 103 ? -5.994 -8.498 6.211 1.00 96.31 103 ALA A C 1
ATOM 825 O O . ALA A 1 103 ? -5.359 -9.007 5.289 1.00 96.31 103 ALA A O 1
ATOM 826 N N . PHE A 1 104 ? -6.517 -7.272 6.118 1.00 97.88 104 PHE A N 1
ATOM 827 C CA . PHE A 1 104 ? -6.379 -6.452 4.922 1.00 97.88 104 PHE A CA 1
ATOM 828 C C . PHE A 1 104 ? -4.933 -5.993 4.677 1.00 97.88 104 PHE A C 1
ATOM 830 O O . PHE A 1 104 ? -4.451 -6.075 3.551 1.00 97.88 104 PHE A O 1
ATOM 837 N N . VAL A 1 105 ? -4.209 -5.543 5.709 1.00 97.94 105 VAL A N 1
ATOM 838 C CA . VAL A 1 105 ? -2.786 -5.169 5.578 1.00 97.94 105 VAL A CA 1
ATOM 839 C C . VAL A 1 105 ? -1.937 -6.373 5.152 1.00 97.94 105 VAL A C 1
ATOM 841 O O . VAL A 1 105 ? -1.064 -6.232 4.298 1.00 97.94 105 VAL A O 1
ATOM 844 N N . GLU A 1 106 ? -2.221 -7.566 5.678 1.00 97.44 106 GLU A N 1
ATOM 845 C CA . GLU A 1 106 ? -1.553 -8.806 5.268 1.00 97.44 106 GLU A CA 1
ATOM 846 C C . GLU A 1 106 ? -1.859 -9.173 3.804 1.00 97.44 106 GLU A C 1
ATOM 848 O O . GLU A 1 106 ? -0.970 -9.598 3.065 1.00 97.44 106 GLU A O 1
ATOM 853 N N . GLU A 1 107 ? -3.101 -8.983 3.349 1.00 97.75 107 GLU A N 1
ATOM 854 C CA . GLU A 1 107 ? -3.466 -9.171 1.941 1.00 97.75 107 GLU A CA 1
ATOM 855 C C . GLU A 1 107 ? -2.703 -8.203 1.025 1.00 97.75 107 GLU A C 1
ATOM 857 O O . GLU A 1 107 ? -2.197 -8.617 -0.022 1.00 97.75 107 GLU A O 1
ATOM 862 N N . LEU A 1 108 ? -2.576 -6.932 1.422 1.00 98.00 108 LEU A N 1
ATOM 863 C CA . LEU A 1 108 ? -1.794 -5.949 0.673 1.00 98.00 108 LEU A CA 1
ATOM 864 C C . LEU A 1 108 ? -0.320 -6.345 0.578 1.00 98.00 108 LEU A C 1
ATOM 866 O O . LEU A 1 108 ? 0.251 -6.218 -0.501 1.00 98.00 108 LEU A O 1
ATOM 870 N N . ALA A 1 109 ? 0.270 -6.877 1.653 1.00 97.75 109 ALA A N 1
ATOM 871 C CA . ALA A 1 109 ? 1.637 -7.396 1.630 1.00 97.75 109 ALA A CA 1
ATOM 872 C C . ALA A 1 109 ? 1.797 -8.561 0.649 1.00 97.75 109 ALA A C 1
ATOM 874 O O . ALA A 1 109 ? 2.672 -8.521 -0.208 1.00 97.75 109 ALA A O 1
ATOM 875 N N . LYS A 1 110 ? 0.882 -9.537 0.666 1.00 97.69 110 LYS A N 1
ATOM 876 C CA . LYS A 1 110 ? 0.910 -10.660 -0.290 1.00 97.69 110 LYS A CA 1
ATOM 877 C C . LYS A 1 110 ? 0.806 -10.193 -1.742 1.00 97.69 110 LYS A C 1
ATOM 879 O O . LYS A 1 110 ? 1.487 -10.725 -2.615 1.00 97.69 110 LYS A O 1
ATOM 884 N N . LYS A 1 111 ? -0.060 -9.213 -2.017 1.00 97.81 111 LYS A N 1
ATOM 885 C CA . LYS A 1 111 ? -0.207 -8.639 -3.362 1.00 97.81 111 LYS A CA 1
ATOM 886 C C . LYS A 1 111 ? 1.021 -7.836 -3.774 1.00 97.81 111 LYS A C 1
ATOM 888 O O . LYS A 1 111 ? 1.414 -7.914 -4.933 1.00 97.81 111 LYS A O 1
ATOM 893 N N . TRP A 1 112 ? 1.598 -7.073 -2.848 1.00 98.12 112 TRP A N 1
ATOM 894 C CA . TRP A 1 112 ? 2.836 -6.337 -3.068 1.00 98.12 112 TRP A CA 1
ATOM 895 C C . TRP A 1 112 ? 3.971 -7.286 -3.438 1.00 98.12 112 TRP A C 1
ATOM 897 O O . TRP A 1 112 ? 4.577 -7.105 -4.488 1.00 98.12 112 TRP A O 1
ATOM 907 N N . ASP A 1 113 ? 4.205 -8.319 -2.628 1.00 97.00 113 ASP A N 1
ATOM 908 C CA . ASP A 1 113 ? 5.273 -9.293 -2.853 1.00 97.00 113 ASP A CA 1
ATOM 909 C C . ASP A 1 113 ? 5.097 -9.994 -4.203 1.00 97.00 113 ASP A C 1
ATOM 911 O O . ASP A 1 113 ? 6.012 -9.994 -5.017 1.00 97.00 113 ASP A O 1
ATOM 915 N N . GLY A 1 114 ? 3.885 -10.465 -4.520 1.00 96.88 114 GLY A N 1
ATOM 916 C CA . GLY A 1 114 ? 3.618 -11.110 -5.810 1.00 96.88 114 GLY A CA 1
ATOM 917 C C . GLY A 1 114 ? 3.818 -10.201 -7.033 1.00 96.88 114 GLY A C 1
ATOM 918 O O . GLY A 1 114 ? 4.131 -10.688 -8.120 1.00 96.88 114 GLY A O 1
ATOM 919 N N . GLU A 1 115 ? 3.640 -8.887 -6.886 1.00 96.62 115 GLU A N 1
ATOM 920 C CA . GLU A 1 115 ? 3.948 -7.925 -7.948 1.00 96.62 115 GLU A CA 1
ATOM 921 C C . GLU A 1 115 ? 5.451 -7.600 -7.989 1.00 96.62 115 GLU A C 1
ATOM 923 O O . GLU A 1 115 ? 6.034 -7.547 -9.070 1.00 96.62 115 GLU A O 1
ATOM 928 N N . LYS A 1 116 ? 6.093 -7.444 -6.824 1.00 96.06 116 LYS A N 1
ATOM 929 C CA . LYS A 1 116 ? 7.525 -7.151 -6.672 1.00 96.06 116 LYS A CA 1
ATOM 930 C C . LYS A 1 116 ? 8.414 -8.295 -7.146 1.00 96.06 116 LYS A C 1
ATOM 932 O O . LYS A 1 116 ? 9.457 -8.022 -7.727 1.00 96.06 116 LYS A O 1
ATOM 937 N N . ASP A 1 117 ? 8.006 -9.545 -6.967 1.00 95.19 117 ASP A N 1
ATOM 938 C CA . ASP A 1 117 ? 8.754 -10.727 -7.417 1.00 95.19 117 ASP A CA 1
ATOM 939 C C . ASP A 1 117 ? 8.943 -10.761 -8.943 1.00 95.19 117 ASP A C 1
ATOM 941 O O . ASP A 1 117 ? 9.815 -11.458 -9.452 1.00 95.19 117 ASP A O 1
ATOM 945 N N . LYS A 1 118 ? 8.175 -9.966 -9.700 1.00 94.25 118 LYS A N 1
ATOM 946 C CA . LYS A 1 118 ? 8.383 -9.776 -11.144 1.00 94.25 118 LYS A CA 1
ATOM 947 C C . LYS A 1 118 ? 9.624 -8.931 -11.471 1.00 94.25 118 LYS A C 1
ATOM 949 O O . LYS A 1 118 ? 10.016 -8.888 -12.632 1.00 94.25 118 LYS A O 1
ATOM 954 N N . LEU A 1 119 ? 10.203 -8.241 -10.482 1.00 90.62 119 LEU A N 1
ATOM 955 C CA . LEU A 1 119 ? 11.447 -7.468 -10.596 1.00 90.62 119 LEU A CA 1
ATOM 956 C C . LEU A 1 119 ? 12.692 -8.252 -10.168 1.00 90.62 119 LEU A C 1
ATOM 958 O O . LEU A 1 119 ? 13.801 -7.758 -10.376 1.00 90.62 119 LEU A O 1
ATOM 962 N N . ASP A 1 120 ? 12.535 -9.434 -9.573 1.00 78.00 120 ASP A N 1
ATOM 963 C CA . ASP A 1 120 ? 13.661 -10.271 -9.148 1.00 78.00 120 ASP A CA 1
ATOM 964 C C . ASP A 1 120 ? 14.147 -11.141 -10.329 1.00 78.00 120 ASP A C 1
ATOM 966 O O . ASP A 1 120 ? 15.373 -11.146 -10.596 1.00 78.00 120 ASP A O 1
#

pLDDT: mean 87.46, std 18.44, range [36.53, 98.44]